Protein AF-A0A2E6PFM5-F1 (afdb_monomer_lite)

Structure (mmCIF, N/CA/C/O backbone):
data_AF-A0A2E6PFM5-F1
#
_entry.id   AF-A0A2E6PFM5-F1
#
loop_
_atom_site.group_PDB
_atom_site.id
_atom_site.type_symbol
_atom_site.label_atom_id
_atom_site.label_alt_id
_atom_site.label_comp_id
_atom_site.label_asym_id
_atom_site.label_entity_id
_atom_site.label_seq_id
_atom_site.pdbx_PDB_ins_code
_atom_site.Cartn_x
_atom_site.Cartn_y
_atom_site.Cartn_z
_atom_site.occupancy
_atom_site.B_iso_or_equiv
_atom_site.auth_seq_id
_atom_site.auth_comp_id
_atom_site.auth_asym_id
_atom_site.auth_atom_id
_atom_site.pdbx_PDB_model_num
ATOM 1 N N . MET A 1 1 ? -2.036 1.941 -45.625 1.00 39.91 1 MET A N 1
ATOM 2 C CA . MET A 1 1 ? -1.675 1.681 -44.215 1.00 39.91 1 MET A CA 1
ATOM 3 C C . MET A 1 1 ? -2.890 1.070 -43.547 1.00 39.91 1 MET A C 1
ATOM 5 O O . MET A 1 1 ? -3.936 1.701 -43.554 1.00 39.91 1 MET A O 1
ATOM 9 N N . ASN A 1 2 ? -2.785 -0.181 -43.106 1.00 36.41 2 ASN A N 1
ATOM 10 C CA . ASN A 1 2 ? -3.868 -0.906 -42.443 1.00 36.41 2 ASN A CA 1
ATOM 11 C C . ASN A 1 2 ? -3.737 -0.678 -40.920 1.00 36.41 2 ASN A C 1
ATOM 13 O O . ASN A 1 2 ? -2.659 -0.960 -40.401 1.00 36.41 2 ASN A O 1
ATOM 17 N N . PRO A 1 3 ? -4.752 -0.143 -40.217 1.00 47.31 3 PRO A N 1
ATOM 18 C CA . PRO A 1 3 ? -4.676 0.144 -38.780 1.00 47.31 3 PRO A CA 1
ATOM 19 C C . PRO A 1 3 ? -4.794 -1.094 -37.863 1.00 47.31 3 PRO A C 1
ATOM 21 O O . PRO A 1 3 ? -4.746 -0.947 -36.647 1.00 47.31 3 PRO A O 1
ATOM 24 N N . ASN A 1 4 ? -4.905 -2.308 -38.407 1.00 46.38 4 ASN A N 1
ATOM 25 C CA . ASN A 1 4 ? -5.119 -3.542 -37.636 1.00 46.38 4 ASN A CA 1
ATOM 26 C C . ASN A 1 4 ? -3.826 -4.197 -37.115 1.00 46.38 4 ASN A C 1
ATOM 28 O O . ASN A 1 4 ? -3.612 -5.376 -37.360 1.00 46.38 4 ASN A O 1
ATOM 32 N N . ASN A 1 5 ? -2.947 -3.457 -36.435 1.00 48.31 5 ASN A N 1
ATOM 33 C CA . ASN A 1 5 ? -1.745 -4.061 -35.834 1.00 48.31 5 ASN A CA 1
ATOM 34 C C . ASN A 1 5 ? -1.529 -3.667 -34.366 1.00 48.31 5 ASN A C 1
ATOM 36 O O . ASN A 1 5 ? -0.399 -3.586 -33.893 1.00 48.31 5 ASN A O 1
ATOM 40 N N . LEU A 1 6 ? -2.620 -3.410 -33.636 1.00 48.66 6 LEU A N 1
ATOM 41 C CA . LEU A 1 6 ? -2.612 -3.641 -32.193 1.00 48.66 6 LEU A CA 1
ATOM 42 C C . LEU A 1 6 ? -2.984 -5.110 -31.969 1.00 48.66 6 LEU A C 1
ATOM 44 O O . LEU A 1 6 ? -4.070 -5.412 -31.480 1.00 48.66 6 LEU A O 1
ATOM 48 N N . ASP A 1 7 ? -2.060 -6.014 -32.296 1.00 47.56 7 ASP A N 1
ATOM 49 C CA . ASP A 1 7 ? -1.963 -7.279 -31.570 1.00 47.56 7 ASP A CA 1
ATOM 50 C C . ASP A 1 7 ? -1.530 -6.914 -30.147 1.00 47.56 7 ASP A C 1
ATOM 52 O O . ASP A 1 7 ? -0.367 -6.995 -29.756 1.00 47.56 7 ASP A O 1
ATOM 56 N N . THR A 1 8 ? -2.484 -6.397 -29.375 1.00 50.44 8 THR A N 1
ATOM 57 C CA . THR A 1 8 ? -2.378 -6.458 -27.928 1.00 50.44 8 THR A CA 1
ATOM 58 C C . THR A 1 8 ? -2.685 -7.911 -27.635 1.00 50.44 8 THR A C 1
ATOM 60 O O . THR A 1 8 ? -3.840 -8.273 -27.436 1.00 50.44 8 THR A O 1
ATOM 63 N N . GLU A 1 9 ? -1.661 -8.764 -27.709 1.00 45.44 9 GLU A N 1
ATOM 64 C CA . GLU A 1 9 ? -1.677 -9.970 -26.901 1.00 45.44 9 GLU A CA 1
ATOM 65 C C . GLU A 1 9 ? -1.969 -9.455 -25.494 1.00 45.44 9 GLU A C 1
ATOM 67 O O . GLU A 1 9 ? -1.134 -8.786 -24.877 1.00 45.44 9 GLU A O 1
ATOM 72 N N . GLU A 1 10 ? -3.215 -9.619 -25.044 1.00 47.91 10 GLU A N 1
ATOM 73 C CA . GLU A 1 10 ? -3.533 -9.526 -23.635 1.00 47.91 10 GLU A CA 1
ATOM 74 C C . GLU A 1 10 ? -2.591 -10.532 -22.998 1.00 47.91 10 GLU A C 1
ATOM 76 O O . GLU A 1 10 ? -2.789 -11.743 -23.087 1.00 47.91 10 GLU A O 1
ATOM 81 N N . ILE A 1 11 ? -1.482 -10.023 -22.459 1.00 51.38 11 ILE A N 1
ATOM 82 C CA . ILE A 1 11 ? -0.621 -10.788 -21.586 1.00 51.38 11 ILE A CA 1
ATOM 83 C C . ILE A 1 11 ? -1.531 -11.061 -20.403 1.00 51.38 11 ILE A C 1
ATOM 85 O O . ILE A 1 11 ? -1.627 -10.246 -19.483 1.00 51.38 11 ILE A O 1
ATOM 89 N N . GLU A 1 12 ? -2.267 -12.171 -20.475 1.00 48.69 12 GLU A N 1
ATOM 90 C CA . GLU A 1 12 ? -2.910 -12.741 -19.315 1.00 48.69 12 GLU A CA 1
ATOM 91 C C . GLU A 1 12 ? -1.813 -12.782 -18.259 1.00 48.69 12 GLU A C 1
ATOM 93 O O . GLU A 1 12 ? -0.734 -13.331 -18.535 1.00 48.69 12 GLU A O 1
ATOM 98 N N . PRO A 1 13 ? -2.000 -12.123 -17.103 1.00 50.69 13 PRO A N 1
ATOM 99 C CA . PRO A 1 13 ? -1.012 -12.167 -16.049 1.00 50.69 13 PRO A CA 1
ATOM 100 C C . PRO A 1 13 ? -0.968 -13.615 -15.546 1.00 50.69 13 PRO A C 1
ATOM 102 O O . PRO A 1 13 ? -1.655 -13.987 -14.604 1.00 50.69 13 PRO A O 1
ATOM 105 N N . ASN A 1 14 ? -0.155 -14.445 -16.207 1.00 46.09 14 ASN A N 1
ATOM 106 C CA . ASN A 1 14 ? 0.154 -15.839 -15.893 1.00 46.09 14 ASN A CA 1
ATOM 107 C C . ASN A 1 14 ? 1.079 -15.915 -14.673 1.00 46.09 14 ASN A C 1
ATOM 109 O O . ASN A 1 14 ? 2.102 -16.596 -14.651 1.00 46.09 14 ASN A O 1
ATOM 113 N N . GLY A 1 15 ? 0.734 -15.163 -13.643 1.00 49.94 15 GLY A N 1
ATOM 114 C CA . GLY A 1 15 ? 1.395 -15.199 -12.367 1.00 49.94 15 GLY A CA 1
ATOM 115 C C . GLY A 1 15 ? 0.334 -14.946 -11.332 1.00 49.94 15 GLY A C 1
ATOM 116 O O . GLY A 1 15 ? -0.097 -13.807 -11.165 1.00 49.94 15 GLY A O 1
ATOM 117 N N . ASP A 1 16 ? -0.059 -16.001 -10.622 1.00 50.12 16 ASP A N 1
ATOM 118 C CA . ASP A 1 16 ? -0.542 -15.856 -9.257 1.00 50.12 16 ASP A CA 1
ATOM 119 C C . ASP A 1 16 ? 0.352 -14.804 -8.589 1.00 50.12 16 ASP A C 1
ATOM 121 O O . ASP A 1 16 ? 1.555 -15.019 -8.411 1.00 50.12 16 ASP A O 1
ATOM 125 N N . PHE A 1 17 ? -0.180 -13.609 -8.324 1.00 55.75 17 PHE A N 1
ATOM 126 C CA . PHE A 1 17 ? 0.598 -12.570 -7.665 1.00 55.75 17 PHE A CA 1
ATOM 127 C C . PHE A 1 17 ? 0.751 -13.004 -6.207 1.00 55.75 17 PHE A C 1
ATOM 129 O O . PHE A 1 17 ? -0.073 -12.691 -5.344 1.00 55.75 17 PHE A O 1
ATOM 136 N N . TYR A 1 18 ? 1.767 -13.828 -5.954 1.00 62.06 18 TYR A N 1
ATOM 137 C CA . TYR A 1 18 ? 2.071 -14.354 -4.636 1.00 62.06 18 TYR A CA 1
ATOM 138 C C . TYR A 1 18 ? 2.375 -13.186 -3.702 1.00 62.06 18 TYR A C 1
ATOM 140 O O . TYR A 1 18 ? 3.055 -12.231 -4.076 1.00 62.06 18 TYR A O 1
ATOM 148 N N . ALA A 1 19 ? 1.849 -13.260 -2.478 1.00 75.44 19 ALA A N 1
ATOM 149 C CA . ALA A 1 19 ? 2.062 -12.248 -1.455 1.00 75.44 19 ALA A CA 1
ATOM 150 C C . ALA A 1 19 ? 3.559 -11.910 -1.322 1.00 75.44 19 ALA A C 1
ATOM 152 O O . ALA A 1 19 ? 4.361 -12.721 -0.856 1.00 75.44 19 ALA A O 1
ATOM 153 N N . ASP A 1 20 ? 3.933 -10.697 -1.727 1.00 85.69 20 ASP A N 1
ATOM 154 C CA . ASP A 1 20 ? 5.315 -10.237 -1.698 1.00 85.69 20 ASP A CA 1
ATOM 155 C C . ASP A 1 20 ? 5.632 -9.674 -0.310 1.00 85.69 20 ASP A C 1
ATOM 157 O O . ASP A 1 20 ? 5.436 -8.488 -0.024 1.00 85.69 20 ASP A O 1
ATOM 161 N N . LYS A 1 21 ? 6.151 -10.543 0.568 1.00 86.81 21 LYS A N 1
ATOM 162 C CA . LYS A 1 21 ? 6.579 -10.166 1.927 1.00 86.81 21 LYS A CA 1
ATOM 163 C C . LYS A 1 21 ? 7.683 -9.100 1.916 1.00 86.81 21 LYS A C 1
ATOM 165 O O . LYS A 1 21 ? 7.812 -8.338 2.873 1.00 86.81 21 LYS A O 1
ATOM 170 N N . GLY A 1 22 ? 8.465 -9.016 0.836 1.00 90.00 22 GLY A N 1
ATOM 171 C CA . GLY A 1 22 ? 9.457 -7.963 0.639 1.00 90.00 22 GLY A CA 1
ATOM 172 C C . GLY A 1 22 ? 8.817 -6.597 0.395 1.00 90.00 22 GLY A C 1
ATOM 173 O O . GLY A 1 22 ? 9.366 -5.583 0.825 1.00 90.00 22 GLY A O 1
ATOM 174 N N . LEU A 1 23 ? 7.649 -6.564 -0.249 1.00 93.38 23 LEU A N 1
ATOM 175 C CA . LEU A 1 23 ? 6.893 -5.349 -0.531 1.00 93.38 23 LEU A CA 1
ATOM 176 C C . LEU A 1 23 ? 6.012 -4.915 0.646 1.00 93.38 23 LEU A C 1
ATOM 178 O O . LEU A 1 23 ? 5.996 -3.727 0.983 1.00 93.38 23 LEU A O 1
ATOM 182 N N . LEU A 1 24 ? 5.305 -5.850 1.284 1.00 95.06 24 LEU A N 1
ATOM 183 C CA . LEU A 1 24 ? 4.478 -5.600 2.464 1.00 95.06 24 LEU A CA 1
AT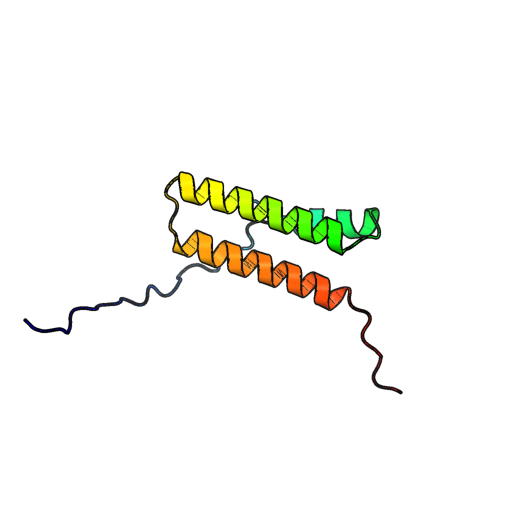OM 184 C C . LEU A 1 24 ? 4.476 -6.824 3.387 1.00 95.06 24 LEU A C 1
ATOM 186 O O . LEU A 1 24 ? 3.915 -7.868 3.067 1.00 95.06 24 LEU A O 1
ATOM 190 N N . ASP A 1 25 ? 5.062 -6.671 4.573 1.00 93.81 25 ASP A N 1
ATOM 191 C CA . ASP A 1 25 ? 5.028 -7.702 5.610 1.00 93.81 25 ASP A CA 1
ATOM 192 C C . ASP A 1 25 ? 3.800 -7.498 6.509 1.00 93.81 25 ASP A C 1
ATOM 194 O O . ASP A 1 25 ? 3.809 -6.661 7.419 1.00 93.81 25 ASP A O 1
ATOM 198 N N . LEU A 1 26 ? 2.733 -8.245 6.215 1.00 92.25 26 LEU A N 1
ATOM 199 C CA . LEU A 1 26 ? 1.458 -8.161 6.931 1.00 92.25 26 LEU A CA 1
ATOM 200 C C . LEU A 1 26 ? 1.580 -8.588 8.398 1.00 92.25 26 LEU A C 1
ATOM 202 O O . LEU A 1 26 ? 0.983 -7.949 9.260 1.00 92.25 26 LEU A O 1
ATOM 206 N N . GLU A 1 27 ? 2.390 -9.603 8.707 1.00 91.88 27 GLU A N 1
ATOM 207 C CA . GLU A 1 27 ? 2.590 -10.074 10.084 1.00 91.88 27 GLU A CA 1
ATOM 208 C C . GLU A 1 27 ? 3.234 -8.977 10.936 1.00 91.88 27 GLU A C 1
ATOM 210 O O . GLU A 1 27 ? 2.728 -8.614 12.003 1.00 91.88 27 GLU A O 1
ATOM 215 N N . GLN A 1 28 ? 4.319 -8.378 10.432 1.00 92.00 28 GLN A N 1
ATOM 216 C CA . GLN A 1 28 ? 4.989 -7.276 11.121 1.00 92.00 28 GLN A CA 1
ATOM 217 C C . GLN 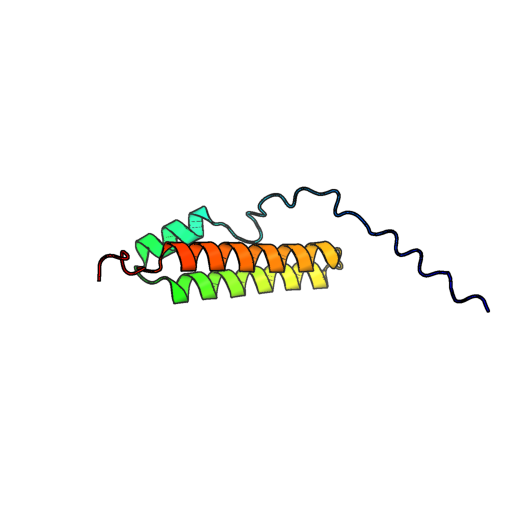A 1 28 ? 4.135 -6.007 11.192 1.00 92.00 28 GLN A C 1
ATOM 219 O O . GLN A 1 28 ? 4.332 -5.188 12.096 1.00 92.00 28 GLN A O 1
ATOM 224 N N . LEU A 1 29 ? 3.249 -5.784 10.221 1.00 92.56 29 LEU A N 1
ATOM 225 C CA . LEU A 1 29 ? 2.339 -4.643 10.221 1.00 92.56 29 LEU A CA 1
ATOM 226 C C . LEU A 1 29 ? 1.251 -4.815 11.284 1.00 92.56 29 LEU A C 1
ATOM 228 O O . LEU A 1 29 ? 1.085 -3.924 12.116 1.00 92.56 29 LEU A O 1
ATOM 232 N N . CYS A 1 30 ? 0.584 -5.970 11.319 1.00 91.06 30 CYS A N 1
ATOM 233 C CA . CYS A 1 30 ? -0.423 -6.288 12.330 1.00 91.06 30 CYS A CA 1
ATOM 234 C C . CYS A 1 30 ? 0.169 -6.225 13.743 1.00 91.06 30 CYS A C 1
ATOM 236 O O . CYS A 1 30 ? -0.383 -5.542 14.602 1.00 91.06 30 CYS A O 1
ATOM 238 N N . ALA A 1 31 ? 1.349 -6.816 13.966 1.00 91.62 31 ALA A N 1
ATOM 239 C CA . ALA A 1 31 ? 2.035 -6.741 15.258 1.00 91.62 31 ALA A CA 1
ATOM 240 C C . ALA A 1 31 ? 2.334 -5.291 15.690 1.00 91.62 31 ALA A C 1
ATOM 242 O O . ALA A 1 31 ? 2.200 -4.943 16.865 1.00 91.62 31 ALA A O 1
ATOM 243 N N . ARG A 1 32 ? 2.713 -4.419 14.743 1.00 90.19 32 ARG A N 1
ATOM 244 C CA . ARG A 1 32 ? 2.930 -2.989 15.011 1.00 90.19 32 ARG A CA 1
ATOM 245 C C . ARG A 1 32 ? 1.642 -2.258 15.360 1.00 90.19 32 ARG A C 1
ATOM 247 O O . ARG A 1 32 ? 1.655 -1.483 16.311 1.00 90.19 32 ARG A O 1
ATOM 254 N N . ILE A 1 33 ? 0.557 -2.521 14.637 1.00 90.69 33 ILE A N 1
ATOM 255 C CA . ILE A 1 33 ? -0.758 -1.927 14.909 1.00 90.69 33 ILE A CA 1
ATOM 256 C C . ILE A 1 33 ? -1.227 -2.326 16.313 1.00 90.69 33 ILE A C 1
ATOM 258 O O . ILE A 1 33 ? -1.567 -1.450 17.108 1.00 90.69 33 ILE A O 1
ATOM 262 N N . SER A 1 34 ? -1.148 -3.617 16.658 1.00 88.12 34 SER A N 1
ATOM 263 C CA . SER A 1 34 ? -1.524 -4.120 17.985 1.00 88.12 34 SER A CA 1
ATOM 264 C C . SER A 1 34 ? -0.687 -3.509 19.111 1.00 88.12 34 SER A C 1
ATOM 266 O O . SER A 1 34 ? -1.217 -3.229 20.180 1.00 88.12 34 SER A O 1
ATOM 268 N N . LYS A 1 35 ? 0.614 -3.269 18.884 1.00 87.56 35 LYS A N 1
ATOM 269 C CA . LYS A 1 35 ? 1.509 -2.678 19.892 1.00 87.56 35 LYS A CA 1
ATOM 270 C C . LYS A 1 35 ? 1.343 -1.163 20.041 1.00 87.56 35 LYS A C 1
ATOM 272 O O . LYS A 1 35 ? 1.431 -0.652 21.152 1.00 87.56 35 LYS A O 1
ATOM 277 N N . ALA A 1 36 ? 1.181 -0.440 18.935 1.00 84.06 36 ALA A N 1
ATOM 278 C CA . ALA A 1 36 ? 1.110 1.020 18.937 1.00 84.06 36 ALA A CA 1
ATOM 279 C C . ALA A 1 36 ? -0.278 1.552 19.321 1.00 84.06 36 ALA A C 1
ATOM 281 O O . ALA A 1 36 ? -0.395 2.723 19.675 1.00 84.06 36 ALA A O 1
ATOM 282 N N . GLY A 1 37 ? -1.331 0.738 19.177 1.00 77.25 37 GLY A N 1
ATOM 283 C CA . GLY A 1 37 ? -2.721 1.151 19.398 1.00 77.25 37 GLY A CA 1
ATOM 284 C C . GLY A 1 37 ? -3.237 2.179 18.383 1.00 77.25 37 GLY A C 1
ATOM 285 O O . GLY A 1 37 ? -4.361 2.652 18.509 1.00 77.25 37 GLY A O 1
ATOM 286 N N . SER A 1 38 ? -2.435 2.534 17.372 1.00 80.38 38 SER A N 1
ATOM 287 C CA . SER A 1 38 ? -2.792 3.491 16.325 1.00 80.38 38 SER A CA 1
ATOM 288 C C . SER A 1 38 ? -2.623 2.877 14.933 1.00 80.38 38 SER A C 1
ATOM 290 O O . SER A 1 38 ? -1.538 2.464 14.508 1.00 80.38 38 SER A O 1
ATOM 292 N N . LEU A 1 39 ? -3.745 2.820 14.215 1.00 89.06 39 LEU A N 1
ATOM 293 C CA . LEU A 1 39 ? -3.856 2.189 12.904 1.00 89.06 39 LEU A CA 1
ATOM 294 C C . LEU A 1 39 ? -3.257 3.068 11.798 1.00 89.06 39 LEU A C 1
ATOM 296 O O . LEU A 1 39 ? -2.349 2.652 11.080 1.00 89.06 39 LEU A O 1
ATOM 300 N N . VAL A 1 40 ? -3.734 4.310 11.689 1.00 90.00 40 VAL A N 1
ATOM 301 C CA . VAL A 1 40 ? -3.434 5.210 10.561 1.00 90.00 40 VAL A CA 1
ATOM 302 C C . VAL A 1 40 ? -1.932 5.484 10.384 1.00 90.00 40 VAL A C 1
ATOM 304 O O . VAL A 1 40 ? -1.446 5.336 9.259 1.00 90.00 40 VAL A O 1
ATOM 307 N N . PRO A 1 41 ? -1.149 5.817 11.434 1.00 92.44 41 PRO A N 1
ATOM 308 C CA . PRO A 1 41 ? 0.286 6.064 11.268 1.00 92.44 41 PRO A CA 1
ATOM 309 C C . PRO A 1 41 ? 1.049 4.817 10.800 1.00 92.44 41 PRO A C 1
ATOM 311 O O . PRO A 1 41 ? 1.953 4.911 9.964 1.00 92.44 41 PRO A O 1
ATOM 314 N N . SER A 1 42 ? 0.657 3.644 11.307 1.00 93.31 42 SER A N 1
ATOM 315 C CA . SER A 1 42 ? 1.261 2.355 10.959 1.00 93.31 42 SER A CA 1
ATOM 316 C C . SER A 1 42 ? 1.005 1.995 9.493 1.00 93.31 42 SER A C 1
ATOM 318 O O . SER A 1 42 ? 1.940 1.633 8.775 1.00 93.31 42 SER A O 1
ATOM 320 N N . LEU A 1 43 ? -0.236 2.166 9.026 1.00 93.94 43 LEU A N 1
ATOM 321 C CA . LEU A 1 43 ? -0.620 1.917 7.635 1.00 93.94 43 LEU A CA 1
ATOM 322 C C . LEU A 1 43 ? 0.035 2.905 6.663 1.00 93.94 43 LEU A C 1
ATOM 324 O O . LEU A 1 43 ? 0.563 2.487 5.634 1.00 93.94 43 LEU A O 1
ATOM 328 N N . ASN A 1 44 ? 0.071 4.199 6.996 1.00 93.94 44 ASN A N 1
ATOM 329 C CA . ASN A 1 44 ? 0.721 5.202 6.149 1.00 93.94 44 ASN A CA 1
ATOM 330 C C . ASN A 1 44 ? 2.225 4.914 6.009 1.00 93.94 44 ASN A C 1
ATOM 332 O O . ASN A 1 44 ? 2.768 4.906 4.907 1.00 93.94 44 ASN A O 1
ATOM 336 N N . THR A 1 45 ? 2.894 4.570 7.113 1.00 94.50 45 THR A N 1
ATOM 337 C CA . THR A 1 45 ? 4.312 4.179 7.082 1.00 94.50 45 THR A CA 1
ATOM 338 C C . THR A 1 45 ? 4.548 2.964 6.182 1.00 94.50 45 THR A C 1
ATOM 340 O O . THR A 1 45 ? 5.517 2.940 5.418 1.00 94.50 45 THR A O 1
ATOM 343 N N . ALA A 1 46 ? 3.665 1.962 6.242 1.00 95.38 46 ALA A N 1
ATOM 344 C CA . ALA A 1 46 ? 3.737 0.796 5.368 1.00 95.38 46 ALA A CA 1
ATOM 345 C C . ALA A 1 46 ? 3.583 1.187 3.889 1.00 95.38 46 ALA A C 1
ATOM 347 O O . ALA A 1 46 ? 4.435 0.823 3.080 1.00 95.38 46 ALA A O 1
ATOM 348 N N . LEU A 1 47 ? 2.584 2.012 3.557 1.00 95.44 47 LEU A N 1
ATOM 349 C CA . LEU A 1 47 ? 2.344 2.500 2.196 1.00 95.44 47 LEU A CA 1
ATOM 350 C C . LEU A 1 47 ? 3.552 3.257 1.622 1.00 95.44 47 LEU A C 1
ATOM 352 O O . LEU A 1 47 ? 3.947 3.021 0.476 1.00 95.44 47 LEU A O 1
ATOM 356 N N . GLN A 1 48 ? 4.167 4.141 2.414 1.00 96.44 48 GLN A N 1
ATOM 357 C CA . GLN A 1 48 ? 5.358 4.891 2.002 1.00 96.44 48 GLN A CA 1
ATOM 358 C C . GLN A 1 48 ? 6.556 3.967 1.769 1.00 96.44 48 GLN A C 1
ATOM 360 O O . GLN A 1 48 ? 7.256 4.093 0.761 1.00 96.44 48 GLN A O 1
ATOM 365 N N . LYS A 1 49 ? 6.773 2.992 2.661 1.00 96.69 49 LYS A N 1
ATOM 366 C CA . LYS A 1 49 ? 7.851 2.008 2.511 1.00 96.69 49 LYS A CA 1
ATOM 367 C C . LYS A 1 49 ? 7.669 1.176 1.241 1.00 96.69 49 LYS A C 1
ATOM 369 O O . LYS A 1 49 ? 8.613 1.059 0.462 1.00 96.69 49 LYS A O 1
ATOM 374 N N . SER A 1 50 ? 6.472 0.646 1.003 1.00 96.31 50 SER A N 1
ATOM 375 C CA . SER A 1 50 ? 6.172 -0.132 -0.201 1.00 96.31 50 SER A CA 1
ATOM 376 C C . SER A 1 50 ? 6.321 0.713 -1.470 1.00 96.31 50 SER A C 1
ATOM 378 O O . SER A 1 50 ? 6.905 0.257 -2.450 1.00 96.31 50 SER A O 1
ATOM 380 N N . SER A 1 51 ? 5.886 1.977 -1.437 1.00 95.12 51 SER A N 1
ATOM 381 C CA . SER A 1 51 ? 6.051 2.915 -2.557 1.00 95.12 51 SER A CA 1
ATOM 382 C C . SER A 1 51 ? 7.521 3.168 -2.891 1.00 95.12 51 SER A C 1
ATOM 384 O O . SER A 1 51 ? 7.885 3.175 -4.067 1.00 95.12 51 SER A O 1
ATOM 386 N N . LYS A 1 52 ? 8.380 3.315 -1.874 1.00 97.12 52 LYS A N 1
ATOM 387 C CA . LYS A 1 52 ? 9.830 3.443 -2.063 1.00 97.12 52 LYS A CA 1
ATOM 388 C C . LYS A 1 52 ? 10.430 2.188 -2.700 1.00 97.12 52 LYS A C 1
ATOM 390 O O . LYS A 1 52 ? 11.197 2.304 -3.648 1.00 97.12 52 LYS A O 1
ATOM 395 N N . ILE A 1 53 ? 10.047 1.000 -2.232 1.00 96.31 53 ILE A N 1
ATOM 396 C CA . ILE A 1 53 ? 10.526 -0.276 -2.789 1.00 96.31 53 ILE A CA 1
ATOM 397 C C . ILE A 1 53 ? 10.125 -0.413 -4.261 1.00 96.31 53 ILE A C 1
ATOM 399 O O . ILE A 1 53 ? 10.950 -0.774 -5.095 1.00 96.31 53 ILE A O 1
ATOM 403 N N . LEU A 1 54 ? 8.877 -0.087 -4.603 1.00 95.25 54 LEU A N 1
ATOM 404 C CA . LEU A 1 54 ? 8.401 -0.106 -5.989 1.00 95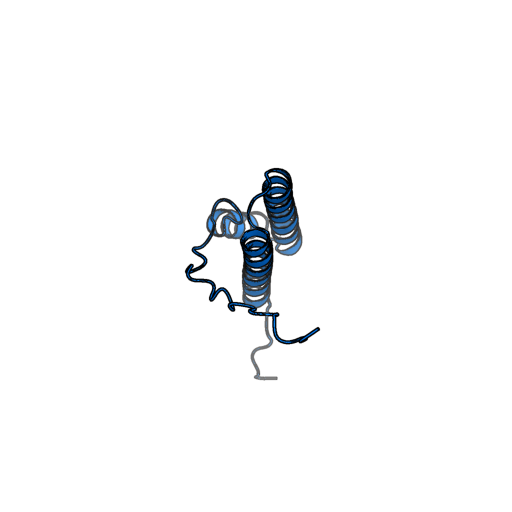.25 54 LEU A CA 1
ATOM 405 C C . LEU A 1 54 ? 9.138 0.911 -6.862 1.00 95.25 54 LEU A C 1
ATOM 407 O O . LEU A 1 54 ? 9.470 0.609 -8.005 1.00 95.25 54 LEU A O 1
ATOM 411 N N . HIS A 1 55 ? 9.443 2.091 -6.323 1.00 95.44 55 HIS A N 1
ATOM 412 C CA . HIS A 1 55 ? 10.263 3.076 -7.020 1.00 95.44 55 HIS A CA 1
ATOM 413 C C . HIS A 1 55 ? 11.695 2.568 -7.256 1.00 95.44 55 HIS A C 1
ATOM 415 O O . HIS A 1 55 ? 12.227 2.724 -8.348 1.00 95.44 55 HIS A O 1
ATOM 421 N N . GLU A 1 56 ? 12.306 1.890 -6.284 1.00 96.00 56 GLU A N 1
ATOM 422 C CA . GLU A 1 56 ? 13.616 1.254 -6.468 1.00 96.00 56 GLU A CA 1
ATOM 423 C C . GLU A 1 56 ? 13.586 0.108 -7.492 1.00 96.00 56 GLU A C 1
ATOM 425 O O . GLU A 1 56 ? 14.561 -0.114 -8.203 1.00 96.00 56 GLU A O 1
ATOM 430 N N . ARG A 1 57 ? 12.477 -0.635 -7.591 1.00 94.81 57 ARG A N 1
ATOM 431 C CA . ARG A 1 57 ? 12.288 -1.643 -8.649 1.00 94.81 57 ARG A CA 1
ATOM 432 C C . ARG A 1 57 ? 12.178 -0.978 -10.020 1.00 94.81 57 ARG A C 1
ATOM 434 O O . ARG A 1 57 ? 12.825 -1.429 -10.961 1.00 94.81 57 ARG A O 1
ATOM 441 N N . TYR A 1 58 ? 11.444 0.131 -10.106 1.00 92.50 58 TYR A N 1
ATOM 442 C CA . TYR A 1 58 ? 11.342 0.935 -11.323 1.00 92.50 58 TYR A CA 1
ATOM 443 C C . TYR A 1 58 ? 12.714 1.423 -11.805 1.00 92.50 58 TYR A C 1
ATOM 445 O O . TYR A 1 58 ? 13.058 1.238 -12.968 1.00 92.50 58 TYR A O 1
ATOM 453 N N . THR A 1 59 ? 13.543 1.980 -10.915 1.00 95.00 59 THR A N 1
ATOM 454 C CA . THR A 1 59 ? 14.882 2.471 -11.293 1.00 95.00 59 THR A CA 1
ATOM 455 C C . THR A 1 59 ? 15.844 1.361 -11.717 1.00 95.00 59 THR A C 1
ATOM 457 O O . THR A 1 59 ? 16.819 1.637 -12.411 1.00 95.00 59 THR A O 1
ATOM 460 N N . ARG A 1 60 ? 15.565 0.103 -11.354 1.00 95.12 60 ARG A N 1
ATOM 461 C CA . ARG A 1 60 ? 16.298 -1.090 -11.814 1.00 95.12 60 ARG A CA 1
ATOM 462 C C . ARG A 1 60 ? 15.721 -1.708 -13.093 1.00 95.12 60 ARG A C 1
ATOM 464 O O . ARG A 1 60 ? 16.129 -2.805 -13.457 1.00 95.12 60 ARG A O 1
ATOM 471 N N . ASN A 1 61 ? 14.803 -1.017 -13.771 1.00 91.25 61 ASN A N 1
ATOM 472 C CA . ASN A 1 61 ? 14.183 -1.458 -15.020 1.00 91.25 61 ASN A CA 1
ATOM 473 C C . ASN A 1 61 ? 13.395 -2.781 -14.892 1.00 91.25 61 ASN A C 1
ATOM 475 O O . ASN A 1 61 ? 13.316 -3.558 -15.842 1.00 91.25 61 ASN A O 1
ATOM 479 N N . VAL A 1 62 ? 12.828 -3.046 -13.705 1.00 89.50 62 VAL A N 1
ATOM 480 C CA . VAL A 1 62 ? 11.877 -4.153 -13.491 1.00 89.50 62 VAL A CA 1
ATOM 481 C C . VAL A 1 62 ? 10.614 -3.911 -14.322 1.00 89.50 62 VAL A C 1
ATOM 483 O O . VAL A 1 62 ? 10.241 -2.762 -14.571 1.00 89.50 62 VAL A O 1
ATOM 486 N N . ASN A 1 63 ? 9.946 -4.991 -14.736 1.00 90.12 63 ASN A N 1
ATOM 487 C CA . ASN A 1 63 ? 8.733 -4.937 -15.543 1.00 90.12 63 ASN A CA 1
ATOM 488 C C . ASN A 1 63 ? 7.673 -4.009 -14.913 1.00 90.12 63 ASN A C 1
ATOM 490 O O . ASN A 1 63 ? 7.292 -4.160 -13.751 1.00 90.12 63 ASN A O 1
ATOM 494 N N . ILE A 1 64 ? 7.176 -3.047 -15.696 1.00 89.00 64 ILE A N 1
ATOM 495 C CA . ILE A 1 64 ? 6.206 -2.054 -15.222 1.00 89.00 64 ILE A CA 1
ATOM 496 C C . ILE A 1 64 ? 4.888 -2.691 -14.765 1.00 89.00 64 ILE A C 1
ATOM 498 O O . ILE A 1 64 ? 4.299 -2.228 -13.788 1.00 89.00 64 ILE A O 1
ATOM 502 N N . SER A 1 65 ? 4.454 -3.779 -15.403 1.00 90.44 65 SER A N 1
ATOM 503 C CA . SER A 1 65 ? 3.251 -4.508 -15.009 1.00 90.44 65 SER A CA 1
ATOM 504 C C . SER A 1 65 ? 3.398 -5.072 -13.599 1.00 90.44 65 SER A C 1
ATOM 506 O O . SER A 1 65 ? 2.483 -4.912 -12.798 1.00 90.44 65 SER A O 1
ATOM 508 N N . GLU A 1 66 ? 4.553 -5.632 -13.229 1.00 89.44 66 GLU A N 1
ATOM 509 C CA . GLU A 1 66 ? 4.799 -6.115 -11.858 1.00 89.44 66 GLU A CA 1
ATOM 510 C C . GLU A 1 66 ? 4.729 -4.981 -10.827 1.00 89.44 66 GLU A C 1
ATOM 512 O O . GLU A 1 66 ? 4.218 -5.158 -9.720 1.00 89.44 66 GLU A O 1
ATOM 517 N N . ILE A 1 67 ? 5.206 -3.789 -11.193 1.00 91.75 67 ILE A N 1
ATOM 518 C CA . ILE A 1 67 ? 5.180 -2.607 -10.325 1.00 91.75 67 ILE A CA 1
ATOM 519 C C . ILE A 1 67 ? 3.742 -2.131 -10.096 1.00 91.75 67 ILE A C 1
ATOM 521 O O . ILE A 1 67 ? 3.368 -1.811 -8.963 1.00 91.75 67 ILE A O 1
ATOM 525 N N . VAL A 1 68 ? 2.934 -2.086 -11.157 1.00 92.00 68 VAL A N 1
ATOM 526 C CA . VAL A 1 68 ? 1.521 -1.691 -11.085 1.00 92.00 68 VAL A CA 1
ATOM 527 C C . VAL A 1 68 ? 0.719 -2.700 -10.263 1.00 92.00 68 VAL A C 1
ATOM 529 O O . VAL A 1 68 ? 0.019 -2.292 -9.334 1.00 92.00 68 VAL A O 1
ATOM 532 N N . HIS A 1 69 ? 0.881 -4.000 -10.525 1.00 92.00 69 HIS A N 1
ATOM 533 C CA . HIS A 1 69 ? 0.223 -5.056 -9.750 1.00 92.00 69 HIS A CA 1
ATOM 534 C C . HIS A 1 69 ? 0.644 -5.019 -8.278 1.00 92.00 69 HIS A C 1
ATOM 536 O O . HIS A 1 69 ? -0.209 -5.050 -7.392 1.00 92.00 69 HIS A O 1
ATOM 542 N N . GLY A 1 70 ? 1.938 -4.836 -7.996 1.00 93.69 70 GLY A N 1
ATOM 543 C CA . GLY A 1 70 ? 2.432 -4.680 -6.630 1.00 93.69 70 GLY A CA 1
ATOM 544 C C . GLY A 1 70 ? 1.814 -3.487 -5.909 1.00 93.69 70 GLY A C 1
ATOM 545 O O . GLY A 1 70 ? 1.427 -3.601 -4.746 1.00 93.69 70 GLY A O 1
ATOM 546 N N . ARG A 1 71 ? 1.652 -2.346 -6.590 1.00 94.81 71 ARG A N 1
ATOM 547 C CA . ARG A 1 71 ? 0.975 -1.181 -6.006 1.00 94.81 71 ARG A CA 1
ATOM 548 C C . ARG A 1 71 ? -0.497 -1.468 -5.710 1.00 94.81 71 ARG A C 1
ATOM 550 O O . ARG A 1 71 ? -0.951 -1.134 -4.617 1.00 94.81 71 ARG A O 1
ATOM 557 N N . ALA A 1 72 ? -1.219 -2.075 -6.651 1.00 94.38 72 ALA A N 1
ATOM 558 C CA . ALA A 1 72 ? -2.624 -2.434 -6.471 1.00 94.38 72 ALA A CA 1
ATOM 559 C C . ALA A 1 72 ? -2.803 -3.390 -5.283 1.00 94.38 72 ALA A C 1
ATOM 561 O O . ALA A 1 72 ? -3.641 -3.150 -4.417 1.00 94.38 72 ALA A O 1
ATOM 562 N N . TRP A 1 73 ? -1.942 -4.404 -5.183 1.00 94.94 73 TRP A N 1
ATOM 563 C CA . TRP A 1 73 ? -1.952 -5.364 -4.086 1.00 94.94 73 TRP A CA 1
ATOM 564 C C . TRP A 1 73 ? -1.692 -4.713 -2.718 1.00 94.94 73 TRP A C 1
ATOM 566 O O . TRP A 1 73 ? -2.406 -4.994 -1.759 1.00 94.94 73 TRP A O 1
ATOM 576 N N . VAL A 1 74 ? -0.718 -3.799 -2.607 1.00 95.62 74 VAL A N 1
ATOM 577 C CA . VAL A 1 74 ? -0.455 -3.075 -1.346 1.00 95.62 74 VAL A CA 1
ATOM 578 C C . VAL A 1 74 ? -1.675 -2.270 -0.902 1.00 95.62 74 VAL A C 1
ATOM 580 O O . VAL A 1 74 ? -2.039 -2.303 0.273 1.00 95.62 74 VAL A O 1
ATOM 583 N N . VAL A 1 75 ? -2.299 -1.544 -1.833 1.00 95.12 75 VAL A N 1
ATOM 584 C CA . VAL A 1 75 ? -3.488 -0.733 -1.543 1.00 95.12 75 VAL A CA 1
ATOM 585 C C . VAL A 1 75 ? -4.654 -1.621 -1.111 1.00 95.12 75 VAL A C 1
ATOM 587 O O . VAL A 1 75 ? -5.268 -1.326 -0.088 1.00 95.12 75 VAL A O 1
ATOM 590 N N . ASP A 1 76 ? -4.902 -2.725 -1.821 1.00 95.19 76 ASP A N 1
ATOM 591 C CA . ASP A 1 76 ? -5.923 -3.719 -1.469 1.00 95.19 76 ASP A CA 1
ATOM 592 C C . ASP A 1 76 ? -5.758 -4.203 -0.021 1.00 95.19 76 ASP A C 1
ATOM 594 O O . ASP A 1 76 ? -6.672 -4.072 0.793 1.00 95.19 76 ASP A O 1
ATOM 598 N N . LYS A 1 77 ? -4.556 -4.656 0.361 1.00 94.25 77 LYS A N 1
ATOM 599 C CA . LYS A 1 77 ? -4.322 -5.156 1.725 1.00 94.25 77 LYS A CA 1
ATOM 600 C C . LYS A 1 77 ? -4.449 -4.086 2.799 1.00 94.25 77 LYS A C 1
ATOM 602 O O . LYS A 1 77 ? -4.969 -4.376 3.875 1.00 94.25 77 LYS A O 1
ATOM 607 N N . ILE A 1 78 ? -4.020 -2.855 2.526 1.00 94.12 78 ILE A N 1
ATOM 608 C CA . ILE A 1 78 ? -4.217 -1.742 3.462 1.00 94.12 78 ILE A CA 1
ATOM 609 C C . ILE A 1 78 ? -5.708 -1.460 3.652 1.00 94.12 78 ILE A C 1
ATOM 611 O O . ILE A 1 78 ? -6.147 -1.310 4.791 1.00 94.12 78 ILE A O 1
ATOM 615 N N . LEU A 1 79 ? -6.494 -1.431 2.574 1.00 94.56 79 LEU A N 1
ATOM 616 C CA . LEU A 1 79 ? -7.938 -1.222 2.656 1.00 94.56 79 LEU A CA 1
ATOM 617 C C . LEU A 1 79 ? -8.634 -2.351 3.418 1.00 94.56 79 LEU A C 1
ATOM 619 O O . LEU A 1 79 ? -9.475 -2.058 4.263 1.00 94.56 79 LEU A O 1
ATOM 623 N N . CYS A 1 80 ? -8.244 -3.613 3.210 1.00 93.12 80 CYS A N 1
ATOM 624 C CA . CYS A 1 80 ? -8.754 -4.730 4.006 1.00 93.12 80 CYS A CA 1
ATOM 625 C C . CYS A 1 80 ? -8.491 -4.538 5.508 1.00 93.12 80 CYS A C 1
ATOM 627 O O . CYS A 1 80 ? -9.390 -4.757 6.317 1.00 93.12 80 CYS A O 1
ATOM 629 N N . LEU A 1 81 ? -7.285 -4.103 5.892 1.00 92.50 81 LEU A N 1
ATOM 630 C CA . LEU A 1 81 ? -6.943 -3.858 7.299 1.00 92.50 81 LEU A CA 1
ATOM 631 C C . LEU A 1 81 ? -7.757 -2.706 7.897 1.00 92.50 81 LEU A C 1
ATOM 633 O O . LEU A 1 81 ? -8.210 -2.803 9.035 1.00 92.50 81 LEU A O 1
ATOM 637 N N . VAL A 1 82 ? -7.969 -1.626 7.137 1.00 92.00 82 VAL A N 1
ATOM 638 C CA . VAL A 1 82 ? -8.843 -0.521 7.564 1.00 92.00 82 VAL A CA 1
ATOM 639 C C . VAL A 1 82 ? -10.274 -1.012 7.741 1.00 92.00 82 VAL A C 1
ATOM 641 O O . VAL A 1 82 ? -10.884 -0.745 8.771 1.00 92.00 82 VAL A O 1
ATOM 644 N N . TRP A 1 83 ? -10.788 -1.764 6.767 1.00 91.75 83 TRP A N 1
ATOM 645 C CA . TRP A 1 83 ? -12.141 -2.310 6.793 1.00 91.75 83 TRP A CA 1
ATOM 646 C C . TRP A 1 83 ? -12.390 -3.197 8.017 1.00 91.75 83 TRP A C 1
ATOM 648 O O . TRP A 1 83 ? -13.434 -3.084 8.653 1.00 91.75 83 TRP A O 1
ATOM 658 N N . GLN A 1 84 ? -11.420 -4.046 8.370 1.00 89.56 84 GLN A N 1
ATOM 659 C CA . GLN A 1 84 ? -11.485 -4.930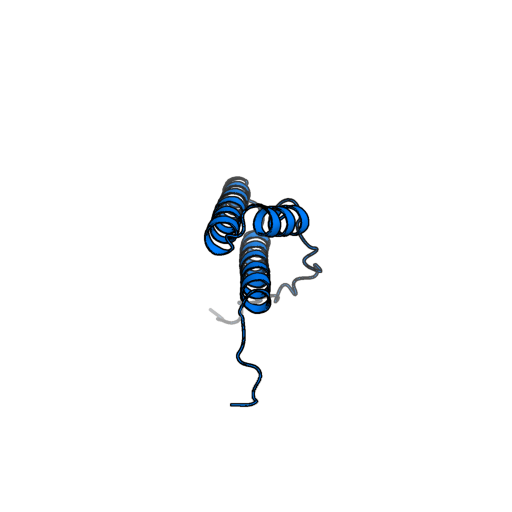 9.540 1.00 89.56 84 GLN A CA 1
ATOM 660 C C . GLN A 1 84 ? -11.386 -4.182 10.872 1.00 89.56 84 GLN A C 1
ATOM 662 O O . GLN A 1 84 ? -11.951 -4.625 11.866 1.00 89.56 84 GLN A O 1
ATOM 667 N N . ALA A 1 85 ? -10.646 -3.075 10.910 1.00 87.69 85 ALA A N 1
ATOM 668 C CA . ALA A 1 85 ? -10.474 -2.278 12.120 1.00 87.69 85 ALA A CA 1
ATOM 669 C C . ALA A 1 85 ? -11.624 -1.286 12.361 1.00 87.69 85 ALA A C 1
ATOM 671 O O . ALA A 1 85 ? -11.723 -0.714 13.448 1.00 87.69 85 ALA A O 1
ATOM 672 N N . GLN A 1 86 ? -12.467 -1.047 11.355 1.00 86.06 86 GLN A N 1
ATOM 673 C CA . GLN A 1 86 ? -13.606 -0.149 11.458 1.00 86.06 86 GLN A CA 1
ATOM 674 C C . GLN A 1 86 ? -14.683 -0.757 12.365 1.00 86.06 86 GLN A C 1
ATOM 676 O O . GLN A 1 86 ? -15.143 -1.876 12.142 1.00 86.06 86 GLN A O 1
ATOM 681 N N . ASN A 1 87 ? -15.127 0.010 13.363 1.00 84.12 87 ASN A N 1
ATOM 682 C CA . ASN A 1 87 ? -16.278 -0.361 14.177 1.00 84.12 87 ASN A CA 1
ATOM 683 C C . ASN A 1 87 ? -17.560 -0.028 13.406 1.00 84.12 87 ASN A C 1
ATOM 685 O O . ASN A 1 87 ? -17.993 1.127 13.379 1.00 84.12 87 ASN A O 1
ATOM 689 N N . TRP A 1 88 ? -18.116 -1.021 12.723 1.00 83.62 88 TRP A N 1
ATOM 690 C CA . TRP A 1 88 ? -19.403 -0.892 12.051 1.0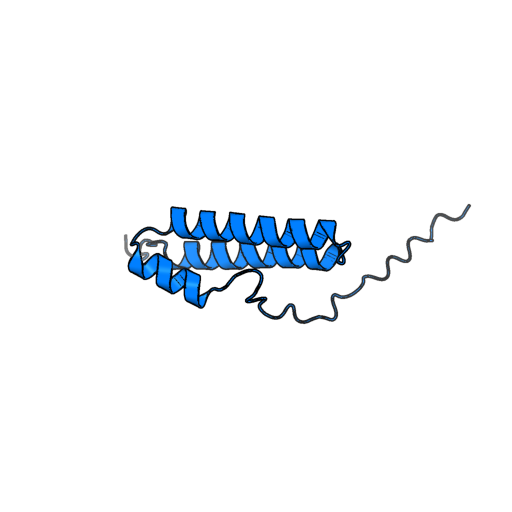0 83.62 88 TRP A CA 1
ATOM 691 C C . TRP A 1 88 ? -20.521 -0.919 13.097 1.00 83.62 88 TRP A C 1
ATOM 693 O O . TRP A 1 88 ? -20.428 -1.696 14.045 1.00 83.62 88 TRP A O 1
ATOM 703 N N . PRO A 1 89 ? -21.558 -0.078 12.971 1.00 84.38 89 PRO A N 1
ATOM 704 C CA . PRO A 1 89 ? -22.736 -0.227 13.809 1.00 84.38 89 PRO A CA 1
ATOM 705 C C . PRO A 1 89 ? -23.353 -1.599 13.524 1.00 84.38 89 PRO A C 1
ATOM 707 O O . PRO A 1 89 ? -23.640 -1.926 12.369 1.00 84.38 89 PRO A O 1
ATOM 710 N N . ASP A 1 90 ? -23.535 -2.410 14.565 1.00 78.38 90 ASP A N 1
ATOM 711 C CA . ASP A 1 90 ? -24.389 -3.587 14.464 1.00 78.38 90 ASP A CA 1
ATOM 712 C C . ASP A 1 90 ? -25.784 -3.074 14.104 1.00 78.38 90 ASP A C 1
ATOM 714 O O . ASP A 1 90 ? -26.276 -2.153 14.751 1.00 78.38 90 ASP A O 1
ATOM 718 N N . GLY A 1 91 ? -26.378 -3.594 13.027 1.00 67.94 91 GLY A N 1
ATOM 719 C CA . GLY A 1 91 ? -27.598 -3.069 12.395 1.00 67.94 91 GLY A CA 1
ATOM 720 C C . GLY A 1 91 ? -28.883 -3.228 13.216 1.00 67.94 91 GLY A C 1
ATOM 721 O O . GLY A 1 91 ? -29.892 -3.668 12.675 1.00 67.94 91 GLY A O 1
ATOM 722 N N . ASN A 1 92 ? -28.829 -2.920 14.508 1.00 58.84 92 ASN A N 1
ATOM 723 C CA . ASN A 1 92 ? -29.901 -3.045 15.482 1.00 58.84 92 ASN A CA 1
ATOM 724 C C . ASN A 1 92 ? -30.228 -1.699 16.163 1.00 58.84 92 ASN A C 1
ATOM 726 O O . ASN A 1 92 ? -30.714 -1.701 17.295 1.00 58.84 92 ASN A O 1
ATOM 730 N N . ASP A 1 93 ? -29.948 -0.583 15.479 1.00 56.88 93 ASP A N 1
ATOM 731 C CA . ASP A 1 93 ? -30.551 0.730 15.763 1.00 56.88 93 ASP A CA 1
ATOM 732 C C . ASP A 1 93 ? -32.003 0.791 15.253 1.00 56.88 93 ASP A C 1
ATOM 734 O O . ASP A 1 93 ? -32.253 0.341 14.107 1.00 56.88 93 ASP A O 1
#

Secondary structure (DSSP, 8-state):
--------------S-----TTT--HHHHHHHHHHHS-HHHHHHHHHHHHHHHHHHHHHTT--HHHHHHHHHHHHHHHHHHHHHHS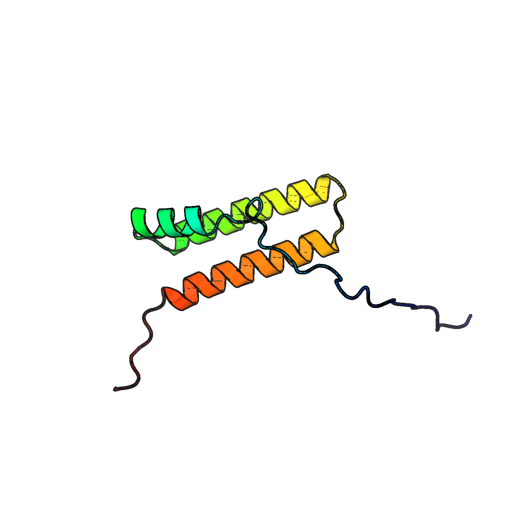-PPPS--

Foldseek 3Di:
DDPPPPPPPVPPVPDPLPPDCVLAVPVVLVVCCVVVVDLVVSLVVSLVSSVVVLVVCVVVVHDVVNSVVSNVVSVVVSVVVVVVPDDDPPPPD

Sequence (93 aa):
MNPNNLDTEEIEPNGDFYADKGLLDLEQLCARISKAGSLVPSLNTALQKSSKILHERYTRNVNISEIVHGRAWVVDKILCLVWQAQNWPDGND

pLDDT: mean 82.06, std 17.92, range [36.41, 97.12]

Radius of gyration: 18.34 Å; chains: 1; bounding box: 47×22×64 Å